Protein AF-A0A941GLK4-F1 (afdb_monomer)

Foldseek 3Di:
DDKWKKKAWQDDPPLVPDPPHPAQWDFPVVCVVVDPDPHDGMITGDDAQLVVLVCCLVVDDAFIKMKIEIWDQDPPRDTPFDADALQEWEAESAQLWIAGNVGIDHADPVCSSVVVSVDPQYYSHHMYMYHHD

Organism: Niallia circulans (NCBI:txid1397)

Structure (mmCIF, N/CA/C/O backbone):
data_AF-A0A941GLK4-F1
#
_entry.id   AF-A0A941GLK4-F1
#
loop_
_atom_site.group_PDB
_atom_site.id
_atom_site.type_symbol
_atom_site.label_atom_id
_atom_site.label_alt_id
_atom_site.label_comp_id
_atom_site.label_asym_id
_atom_site.label_entity_id
_atom_site.label_seq_id
_atom_site.pdbx_PDB_ins_code
_atom_site.Cartn_x
_atom_site.Cartn_y
_atom_site.Cartn_z
_atom_site.occupancy
_atom_site.B_iso_or_equiv
_atom_site.auth_seq_id
_atom_site.auth_comp_id
_atom_site.auth_asym_id
_atom_site.auth_atom_i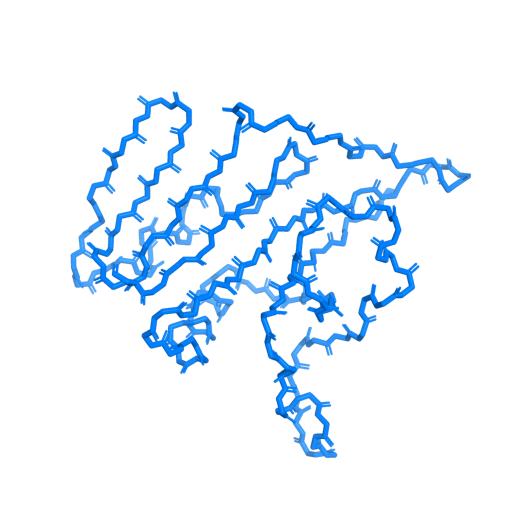d
_atom_site.pdbx_PDB_model_num
ATOM 1 N N . MET A 1 1 ? 16.561 11.447 -11.009 1.00 75.12 1 MET A N 1
ATOM 2 C CA . MET A 1 1 ? 16.081 10.438 -10.058 1.00 75.12 1 MET A CA 1
ATOM 3 C C . MET A 1 1 ? 14.589 10.561 -10.107 1.00 75.12 1 MET A C 1
ATOM 5 O O . MET A 1 1 ? 14.093 11.666 -9.898 1.00 75.12 1 MET A O 1
ATOM 9 N N . THR A 1 2 ? 13.937 9.487 -10.508 1.00 85.81 2 THR A N 1
ATOM 10 C CA . THR A 1 2 ? 12.488 9.438 -10.665 1.00 85.81 2 THR A CA 1
ATOM 11 C C . THR A 1 2 ? 11.975 8.460 -9.624 1.00 85.81 2 THR A C 1
ATOM 13 O O . THR A 1 2 ? 12.588 7.414 -9.415 1.00 85.81 2 THR A O 1
ATOM 16 N N . SER A 1 3 ? 10.917 8.841 -8.921 1.00 91.06 3 SER A N 1
ATOM 17 C CA . SER A 1 3 ? 10.279 7.997 -7.917 1.00 91.06 3 SER A CA 1
ATOM 18 C C . SER A 1 3 ? 8.959 7.513 -8.487 1.00 91.06 3 SER A C 1
ATOM 20 O O . SER A 1 3 ? 8.114 8.328 -8.851 1.00 91.06 3 SER A O 1
ATOM 22 N N . HIS A 1 4 ? 8.805 6.201 -8.540 1.00 93.25 4 HIS A N 1
ATOM 23 C CA . HIS A 1 4 ? 7.613 5.516 -9.005 1.00 93.25 4 HIS A CA 1
ATOM 24 C C . HIS A 1 4 ? 6.919 4.893 -7.801 1.00 93.25 4 HIS A C 1
ATOM 26 O O . HIS A 1 4 ? 7.556 4.238 -6.971 1.00 93.25 4 HIS A O 1
ATOM 32 N N . TYR A 1 5 ? 5.618 5.116 -7.685 1.00 95.00 5 TYR A N 1
ATOM 33 C CA . TYR A 1 5 ? 4.810 4.550 -6.616 1.00 95.00 5 TYR A CA 1
ATOM 34 C C . TYR A 1 5 ? 4.080 3.361 -7.199 1.00 95.00 5 TYR A C 1
ATOM 36 O O . TYR A 1 5 ? 3.242 3.522 -8.079 1.00 95.00 5 TYR A O 1
ATOM 44 N N . PHE A 1 6 ? 4.399 2.168 -6.720 1.00 95.94 6 PHE A N 1
ATOM 45 C CA . PHE A 1 6 ? 3.751 0.962 -7.193 1.00 95.94 6 PHE A CA 1
ATOM 46 C C . PHE A 1 6 ? 2.828 0.385 -6.138 1.00 95.94 6 PHE A C 1
ATOM 48 O O . PHE A 1 6 ? 3.101 0.462 -4.936 1.00 95.94 6 PHE A O 1
ATOM 55 N N . ILE A 1 7 ? 1.766 -0.248 -6.620 1.00 96.81 7 ILE A N 1
ATOM 56 C CA . ILE A 1 7 ? 0.940 -1.160 -5.850 1.00 96.81 7 ILE A CA 1
ATOM 57 C C . ILE A 1 7 ? 0.899 -2.528 -6.510 1.00 96.81 7 ILE A C 1
ATOM 59 O O . ILE A 1 7 ? 0.991 -2.644 -7.733 1.00 96.81 7 ILE A O 1
ATOM 63 N N . ALA A 1 8 ? 0.698 -3.556 -5.697 1.00 97.00 8 ALA A N 1
ATOM 64 C CA . ALA A 1 8 ? 0.414 -4.893 -6.176 1.00 97.00 8 ALA A CA 1
ATOM 65 C C . ALA A 1 8 ? -0.822 -5.471 -5.480 1.00 97.00 8 ALA A C 1
ATOM 67 O O . ALA A 1 8 ? -1.022 -5.302 -4.276 1.00 97.00 8 ALA A O 1
ATOM 68 N N . THR A 1 9 ? -1.685 -6.124 -6.255 1.00 95.25 9 THR A N 1
ATOM 69 C CA . THR A 1 9 ? -3.019 -6.572 -5.821 1.00 95.25 9 THR A CA 1
ATOM 70 C C . THR A 1 9 ? -3.246 -8.056 -6.124 1.00 95.25 9 THR A C 1
ATOM 72 O O . THR A 1 9 ? -2.636 -8.618 -7.036 1.00 95.25 9 THR A O 1
ATOM 75 N N . MET A 1 10 ? -4.138 -8.705 -5.364 1.00 91.94 10 MET A N 1
ATOM 76 C CA . MET A 1 10 ? -4.508 -10.120 -5.559 1.00 91.94 10 MET A CA 1
ATOM 77 C C . MET A 1 10 ? -5.341 -10.380 -6.819 1.00 91.94 10 MET A C 1
ATOM 79 O O . MET A 1 10 ? -5.301 -11.475 -7.380 1.00 91.94 10 MET A O 1
ATOM 83 N N . ARG A 1 11 ? -6.128 -9.390 -7.243 1.00 90.62 11 ARG A N 1
ATOM 84 C CA . ARG A 1 11 ? -7.033 -9.451 -8.394 1.00 90.62 11 ARG A CA 1
ATOM 85 C C . ARG A 1 11 ? -6.844 -8.195 -9.238 1.00 90.62 11 ARG A C 1
ATOM 87 O O . ARG A 1 11 ? -6.559 -7.151 -8.657 1.00 90.62 11 ARG A O 1
ATOM 94 N N . PRO A 1 12 ? -7.029 -8.274 -10.563 1.00 89.94 12 PRO A N 1
ATOM 95 C CA . PRO A 1 12 ? -6.853 -7.109 -11.413 1.00 89.94 12 PRO A CA 1
ATOM 96 C C . PRO A 1 12 ? -7.845 -6.007 -11.027 1.00 89.94 12 PRO A C 1
ATOM 98 O O . PRO A 1 12 ? -8.984 -6.290 -10.639 1.00 89.94 12 PRO A O 1
ATOM 101 N N . ILE A 1 13 ? -7.411 -4.755 -11.153 1.00 87.12 13 ILE A N 1
ATOM 102 C CA . ILE A 1 13 ? -8.275 -3.581 -11.011 1.00 87.12 13 ILE A CA 1
ATOM 103 C C . ILE A 1 13 ? -9.067 -3.456 -12.316 1.00 87.12 13 ILE A C 1
ATOM 105 O O . ILE A 1 13 ? -8.544 -3.012 -13.333 1.00 87.12 13 ILE A O 1
ATOM 109 N N . SER A 1 14 ? -10.313 -3.921 -12.309 1.00 72.81 14 SER A N 1
ATOM 110 C CA . SER A 1 14 ? -11.225 -3.954 -13.464 1.00 72.81 14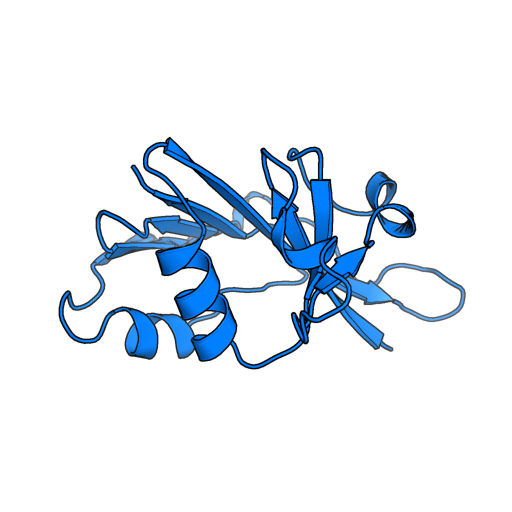 SER A CA 1
ATOM 111 C C . SER A 1 14 ? -11.394 -2.585 -14.128 1.00 72.81 14 SER A C 1
ATOM 113 O O . SER A 1 14 ? -11.377 -2.471 -15.349 1.00 72.81 14 SER A O 1
ATOM 115 N N . GLU A 1 15 ? -11.470 -1.550 -13.302 1.00 66.31 15 GLU A N 1
ATOM 116 C CA . GLU A 1 15 ? -11.652 -0.142 -13.632 1.00 66.31 15 GLU A CA 1
ATOM 117 C C . GLU A 1 15 ? -10.512 0.423 -14.497 1.00 66.31 15 GLU A C 1
ATOM 119 O O . GLU A 1 15 ? -10.729 1.368 -15.247 1.00 66.31 15 GLU A O 1
ATOM 124 N N . PHE A 1 16 ? -9.317 -0.183 -14.446 1.00 59.59 16 PHE A N 1
ATOM 125 C CA . PHE A 1 16 ? -8.173 0.165 -15.299 1.00 59.59 16 PHE A CA 1
ATOM 126 C C . PHE A 1 16 ? -8.379 -0.230 -16.774 1.00 59.59 16 PHE A C 1
ATOM 128 O O . PHE A 1 16 ? -7.687 0.272 -17.656 1.00 59.59 16 PHE A O 1
ATOM 135 N N . HIS A 1 17 ? -9.315 -1.136 -17.063 1.00 57.28 17 HIS A N 1
ATOM 136 C CA . HIS A 1 17 ? -9.558 -1.651 -18.413 1.00 57.28 17 HIS A CA 1
ATOM 137 C C . HIS A 1 17 ? -10.741 -0.979 -19.128 1.00 57.28 17 HIS A C 1
ATOM 139 O O . HIS A 1 17 ? -11.058 -1.357 -20.256 1.00 57.28 17 HIS A O 1
ATOM 145 N N . GLU A 1 18 ? -11.393 0.000 -18.498 1.00 59.91 18 GLU A N 1
ATOM 146 C CA . GLU A 1 18 ? -12.531 0.718 -19.075 1.00 59.91 18 GLU A CA 1
ATOM 147 C C . GLU A 1 18 ? -12.061 1.997 -19.790 1.00 59.91 18 GLU A C 1
ATOM 149 O O . GLU A 1 18 ? -11.393 2.840 -19.196 1.00 59.91 18 GLU A O 1
ATOM 154 N N . GLU A 1 19 ? -12.425 2.156 -21.071 1.00 52.84 19 GLU A N 1
ATOM 155 C CA . GLU A 1 19 ? -11.975 3.260 -21.949 1.00 52.84 19 GLU A CA 1
ATOM 156 C C . GLU A 1 19 ? -12.328 4.671 -21.433 1.00 52.84 19 GLU A C 1
ATOM 158 O O . GLU A 1 19 ? -11.731 5.653 -21.873 1.00 52.84 19 GLU A O 1
ATOM 163 N N . GLU A 1 20 ? -13.276 4.788 -20.498 1.00 57.78 20 GLU A N 1
ATOM 164 C CA . GLU A 1 20 ? -13.748 6.064 -19.942 1.00 57.78 20 GLU A CA 1
ATOM 165 C C . GLU A 1 20 ? -13.125 6.417 -18.579 1.00 57.78 20 GLU A C 1
ATOM 167 O O . GLU A 1 20 ? -13.442 7.465 -18.008 1.00 57.78 20 GLU A O 1
ATOM 172 N N . ASN A 1 21 ? -12.246 5.571 -18.030 1.00 55.06 21 ASN A N 1
ATOM 173 C CA . ASN A 1 21 ? -11.777 5.739 -16.662 1.00 55.06 21 ASN A CA 1
ATOM 174 C C . ASN A 1 21 ? -10.472 6.545 -16.578 1.00 55.06 21 ASN A C 1
ATOM 176 O O . ASN A 1 21 ? -9.407 6.095 -16.990 1.00 55.06 21 ASN A O 1
ATOM 180 N N . ASN A 1 22 ? -10.541 7.726 -15.958 1.00 57.72 22 ASN A N 1
ATOM 181 C CA . ASN A 1 22 ? -9.381 8.567 -15.621 1.00 57.72 22 ASN A CA 1
ATOM 182 C C . ASN A 1 22 ? -8.618 8.044 -14.386 1.00 57.72 22 ASN A C 1
ATOM 184 O O . ASN A 1 22 ? -8.091 8.833 -13.597 1.00 57.72 22 ASN A O 1
ATOM 188 N N . ALA A 1 23 ? -8.611 6.733 -14.153 1.00 61.69 23 ALA A N 1
ATOM 189 C CA . ALA A 1 23 ? -7.943 6.167 -12.994 1.00 61.69 23 ALA A CA 1
ATOM 190 C C . ALA A 1 23 ? -6.423 6.416 -13.119 1.00 61.69 23 ALA A C 1
ATOM 192 O O . ALA A 1 23 ? -5.854 6.153 -14.179 1.00 61.69 23 ALA A O 1
ATOM 193 N N . PRO A 1 24 ? -5.733 6.910 -12.073 1.00 71.62 24 PRO A N 1
ATOM 194 C CA . PRO A 1 24 ? -4.322 7.308 -12.139 1.00 71.62 24 PRO A CA 1
ATOM 195 C C . PRO A 1 24 ? -3.360 6.108 -12.125 1.00 71.62 24 PRO A C 1
ATOM 197 O O . PRO A 1 24 ? -2.207 6.239 -11.711 1.00 71.62 24 PRO A O 1
ATOM 200 N N . PHE A 1 25 ? -3.845 4.933 -12.526 1.00 81.94 25 PHE A N 1
ATOM 201 C CA . PHE A 1 25 ? -3.074 3.704 -12.576 1.00 81.94 25 PHE A CA 1
ATOM 202 C C . PHE A 1 25 ? -2.546 3.500 -13.988 1.00 81.94 25 PHE A C 1
ATOM 204 O O . PHE A 1 25 ? -3.269 3.712 -14.957 1.00 81.94 25 PHE A O 1
ATOM 211 N N . ILE A 1 26 ? -1.305 3.046 -14.106 1.00 87.25 26 ILE A N 1
ATOM 212 C CA . ILE A 1 26 ? -0.734 2.509 -15.344 1.00 87.25 26 ILE A CA 1
ATOM 213 C C . ILE A 1 26 ? -0.134 1.135 -15.050 1.00 87.25 26 ILE A C 1
ATOM 215 O O . ILE A 1 26 ? 0.200 0.820 -13.908 1.00 87.25 26 ILE A O 1
ATOM 219 N N . SER A 1 27 ? -0.028 0.277 -16.065 1.00 89.00 27 SER A N 1
ATOM 220 C CA . SER A 1 27 ? 0.527 -1.066 -15.866 1.00 89.00 27 SER A CA 1
ATOM 221 C C . SER A 1 27 ? 1.979 -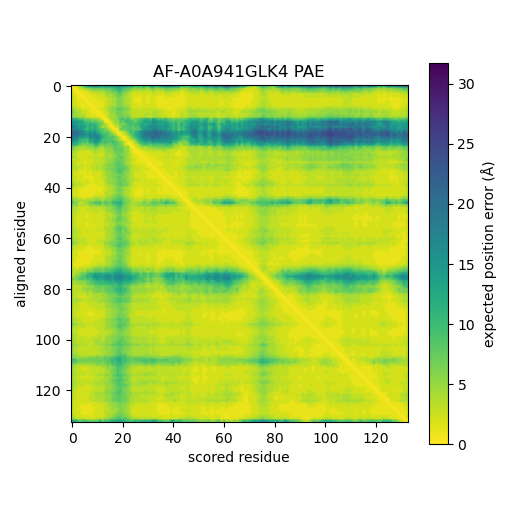0.984 -15.389 1.00 89.00 27 SER A C 1
ATOM 223 O O . SER A 1 27 ? 2.807 -0.344 -16.033 1.00 89.00 27 SER A O 1
ATOM 225 N N . GLY A 1 28 ? 2.285 -1.663 -14.282 1.00 90.81 28 GLY A N 1
ATOM 226 C CA . GLY A 1 28 ? 3.628 -1.753 -13.708 1.00 90.81 28 GLY A CA 1
ATOM 227 C C . GLY A 1 28 ? 4.334 -3.079 -13.997 1.00 90.81 28 GLY A C 1
ATOM 228 O O . GLY A 1 28 ? 5.388 -3.340 -13.426 1.00 90.81 28 GLY A O 1
ATOM 229 N N . GLU A 1 29 ? 3.784 -3.931 -14.871 1.00 88.88 29 GLU A N 1
ATOM 230 C CA . GLU A 1 29 ? 4.309 -5.287 -15.114 1.00 88.88 29 GLU A CA 1
ATOM 231 C C . GLU A 1 29 ? 5.767 -5.292 -15.600 1.00 88.88 29 GLU A C 1
ATOM 233 O O . GLU A 1 29 ? 6.503 -6.232 -15.313 1.00 88.88 29 GLU A O 1
ATOM 238 N N . ALA A 1 30 ? 6.215 -4.227 -16.273 1.00 89.69 30 ALA A N 1
ATOM 239 C CA . ALA A 1 30 ? 7.606 -4.082 -16.703 1.00 89.69 30 ALA A CA 1
ATOM 240 C C . ALA A 1 30 ? 8.611 -4.018 -15.532 1.00 89.69 30 ALA A C 1
ATOM 242 O O . ALA A 1 30 ? 9.767 -4.374 -15.721 1.00 89.69 30 ALA A O 1
ATOM 243 N N . TYR A 1 31 ? 8.171 -3.609 -14.337 1.00 90.38 31 TYR A N 1
ATOM 244 C CA . TYR A 1 31 ? 9.007 -3.466 -13.137 1.00 90.38 31 TYR A CA 1
ATOM 245 C C . TYR A 1 31 ? 8.914 -4.669 -12.189 1.00 90.38 31 TYR A C 1
ATOM 247 O O . TYR A 1 31 ? 9.565 -4.699 -11.147 1.00 90.38 31 TYR A O 1
ATOM 255 N N . LYS A 1 32 ? 8.098 -5.674 -12.515 1.00 90.81 32 LYS A N 1
ATOM 256 C CA . LYS A 1 32 ? 7.725 -6.759 -11.598 1.00 90.81 32 LYS A CA 1
ATOM 257 C C . LYS A 1 32 ? 8.907 -7.539 -11.025 1.00 90.81 32 LYS A C 1
ATOM 259 O O . LYS A 1 32 ? 8.854 -7.932 -9.867 1.00 90.81 32 LYS A O 1
ATOM 264 N N . GLU A 1 33 ? 9.958 -7.753 -11.813 1.00 90.38 33 GLU A N 1
ATOM 265 C CA . GLU A 1 33 ? 11.160 -8.479 -11.372 1.00 90.38 33 GLU A CA 1
ATOM 266 C C . GLU A 1 33 ? 12.029 -7.671 -10.396 1.00 90.38 33 GLU A C 1
ATOM 268 O O . GLU A 1 33 ? 12.826 -8.243 -9.655 1.00 90.38 33 GLU A O 1
ATOM 273 N N . GLU A 1 34 ? 11.867 -6.349 -10.375 1.00 90.44 34 GLU A N 1
ATOM 274 C CA . GLU A 1 34 ? 12.642 -5.430 -9.537 1.00 90.44 34 GLU A CA 1
ATOM 275 C C . GLU A 1 34 ? 11.909 -5.048 -8.247 1.00 90.44 34 GLU A C 1
ATOM 277 O O . GLU A 1 34 ? 12.506 -4.516 -7.308 1.00 90.44 34 GLU A O 1
ATOM 282 N N . LEU A 1 35 ? 10.603 -5.306 -8.192 1.00 94.50 35 LEU A N 1
ATOM 283 C CA . LEU A 1 35 ? 9.748 -4.915 -7.085 1.00 94.50 35 LEU A CA 1
ATOM 284 C C . LEU A 1 35 ? 9.663 -6.035 -6.037 1.00 94.50 35 LEU A C 1
ATOM 286 O O . LEU A 1 35 ? 9.456 -7.197 -6.382 1.00 94.50 35 LEU A O 1
ATOM 290 N N . PRO A 1 36 ? 9.740 -5.710 -4.735 1.00 95.75 36 PRO A N 1
ATOM 291 C CA . PRO A 1 36 ? 9.687 -6.691 -3.648 1.00 95.75 36 PRO A CA 1
ATOM 292 C C . PRO A 1 36 ? 8.258 -7.173 -3.332 1.00 95.75 36 PRO A C 1
ATOM 294 O O . PRO A 1 36 ? 7.945 -7.470 -2.179 1.00 95.75 36 PRO A O 1
ATOM 297 N N . PHE A 1 37 ? 7.374 -7.209 -4.329 1.00 97.00 37 PHE A N 1
ATOM 298 C CA . PHE A 1 37 ? 5.981 -7.604 -4.155 1.00 97.00 37 PHE A CA 1
ATOM 299 C C . PHE A 1 37 ? 5.796 -9.115 -4.197 1.00 97.00 37 PHE A C 1
ATOM 301 O O . PHE A 1 37 ? 6.514 -9.845 -4.877 1.00 97.00 37 PHE A O 1
ATOM 308 N N . THR A 1 38 ? 4.779 -9.578 -3.481 1.00 95.50 38 THR A N 1
ATOM 309 C CA . THR A 1 38 ? 4.307 -10.963 -3.505 1.00 95.50 38 THR A CA 1
ATOM 310 C C . THR A 1 38 ? 2.998 -11.110 -4.280 1.00 95.50 38 THR A C 1
ATOM 312 O O . THR A 1 38 ? 2.648 -12.217 -4.695 1.00 95.50 38 THR A O 1
ATOM 315 N N . MET A 1 39 ? 2.290 -10.001 -4.514 1.00 96.12 39 MET A N 1
ATOM 316 C CA . MET A 1 39 ? 1.016 -9.974 -5.228 1.00 96.12 39 MET A CA 1
ATOM 317 C C . MET A 1 39 ? 1.201 -9.958 -6.760 1.00 96.12 39 MET A C 1
ATOM 319 O O . MET A 1 39 ? 2.144 -9.351 -7.270 1.00 96.12 39 MET A O 1
ATOM 323 N N . PRO A 1 40 ? 0.305 -10.610 -7.527 1.00 93.62 40 PRO A N 1
ATOM 324 C CA . PRO A 1 40 ? 0.540 -10.876 -8.946 1.00 93.62 40 PRO A CA 1
ATOM 325 C C . PRO A 1 40 ? 0.266 -9.713 -9.907 1.00 93.62 40 PRO A C 1
ATOM 327 O O . PRO A 1 40 ? 0.855 -9.735 -10.986 1.00 93.62 40 PRO A O 1
ATOM 330 N N . TYR A 1 41 ? -0.612 -8.758 -9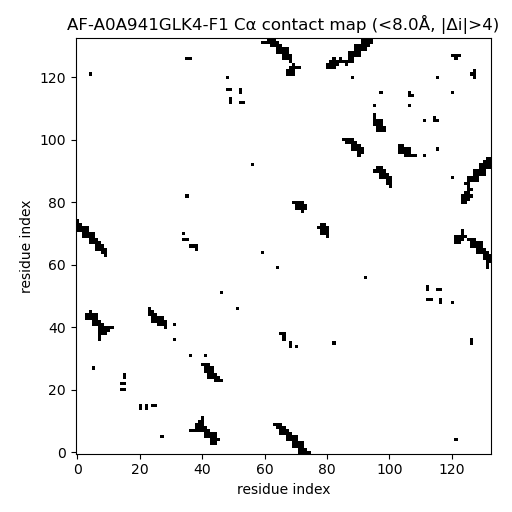.585 1.00 94.19 41 TYR A N 1
ATOM 331 C CA . TYR A 1 41 ? -0.997 -7.678 -10.509 1.00 94.19 41 TYR A CA 1
ATOM 332 C C . TYR A 1 41 ? -0.391 -6.351 -10.069 1.00 94.19 41 TYR A C 1
ATOM 334 O O . TYR A 1 41 ? -0.782 -5.841 -9.016 1.00 94.19 41 TYR A O 1
ATOM 342 N N . VAL A 1 42 ? 0.533 -5.805 -10.864 1.00 95.69 42 VAL A N 1
ATOM 343 C CA . VAL A 1 42 ? 1.329 -4.621 -10.508 1.00 95.69 42 VAL A CA 1
ATOM 344 C C . VAL A 1 42 ? 0.889 -3.390 -11.301 1.00 95.69 42 VAL A C 1
ATOM 346 O O . VAL A 1 42 ? 0.769 -3.423 -12.528 1.00 95.69 42 VAL A O 1
ATOM 349 N N . TYR A 1 43 ? 0.718 -2.274 -10.596 1.00 94.56 43 TYR A N 1
ATOM 350 C CA . TYR A 1 43 ? 0.320 -0.988 -11.163 1.00 94.56 43 TYR A CA 1
ATOM 351 C C . TYR A 1 43 ? 1.190 0.129 -10.600 1.00 94.56 43 TYR A C 1
ATOM 353 O O . TYR A 1 43 ? 1.452 0.159 -9.399 1.00 94.56 43 TYR A O 1
ATOM 361 N N . GLU A 1 44 ? 1.617 1.059 -11.445 1.00 93.31 44 GLU A N 1
ATOM 362 C CA . GLU A 1 44 ? 2.111 2.353 -10.980 1.00 93.31 44 GLU A CA 1
ATOM 363 C C . GLU A 1 44 ? 0.908 3.258 -10.715 1.00 93.31 44 GLU A C 1
ATOM 365 O O . GLU A 1 44 ? -0.052 3.263 -11.484 1.00 93.31 44 GLU A O 1
ATOM 370 N N . VA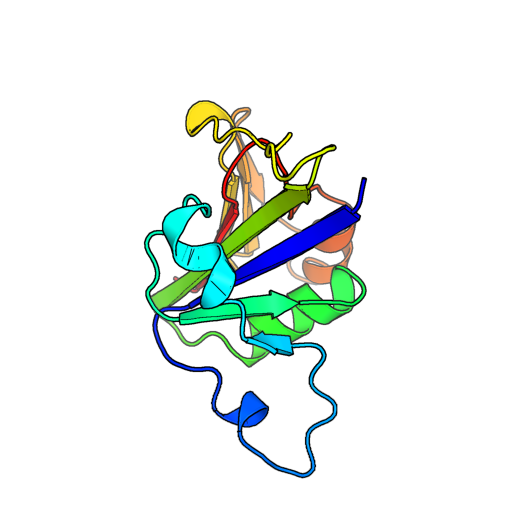L A 1 45 ? 0.946 3.991 -9.611 1.00 90.81 45 VAL A N 1
ATOM 371 C CA . VAL A 1 45 ? -0.126 4.852 -9.119 1.00 90.81 45 VAL A CA 1
ATOM 372 C C . VAL A 1 45 ? 0.411 6.262 -8.919 1.00 90.81 45 VAL A C 1
ATOM 374 O O . VAL A 1 45 ? 1.414 6.465 -8.241 1.00 90.81 45 VAL A O 1
ATOM 377 N N . GLY A 1 46 ? -0.275 7.248 -9.488 1.00 83.94 46 GLY A N 1
ATOM 378 C CA . GLY A 1 46 ? -0.082 8.660 -9.157 1.00 83.94 46 GLY A CA 1
ATOM 379 C C . GLY A 1 46 ? -1.160 9.192 -8.207 1.00 83.94 46 GLY A C 1
ATOM 380 O O . GLY A 1 46 ? -2.187 8.549 -7.999 1.00 83.94 46 GLY A O 1
ATOM 381 N N . GLY A 1 47 ? -0.947 10.400 -7.682 1.00 81.00 47 GLY A N 1
ATOM 382 C CA . GLY A 1 47 ? -1.946 11.139 -6.898 1.00 81.00 47 GLY A CA 1
ATOM 383 C C . GLY A 1 47 ? -1.561 11.355 -5.436 1.00 81.00 47 GLY A C 1
ATOM 384 O O . GLY A 1 47 ? -0.480 10.966 -4.994 1.00 81.00 47 GLY A O 1
ATOM 385 N N . ASP A 1 48 ? -2.454 12.014 -4.699 1.00 87.62 48 ASP A N 1
ATOM 386 C CA . ASP A 1 48 ? -2.251 12.318 -3.282 1.00 87.62 48 ASP A CA 1
ATOM 387 C C . ASP A 1 48 ? -2.591 11.110 -2.392 1.00 87.62 48 ASP A C 1
ATOM 389 O O . ASP A 1 48 ? -3.542 10.367 -2.649 1.00 87.62 48 ASP A O 1
ATOM 393 N N . ASP A 1 49 ? -1.879 10.962 -1.267 1.00 92.19 49 ASP A N 1
ATOM 394 C CA . ASP A 1 49 ? -2.081 9.862 -0.308 1.00 92.19 49 ASP A CA 1
ATOM 395 C C . ASP A 1 49 ? -3.551 9.709 0.121 1.00 92.19 49 ASP A C 1
ATOM 397 O O . ASP A 1 49 ? -4.043 8.598 0.299 1.00 92.19 49 ASP A O 1
ATOM 401 N N . ILE A 1 50 ? -4.281 10.819 0.280 1.00 93.75 50 ILE A N 1
ATOM 402 C CA . ILE A 1 50 ? -5.689 10.798 0.700 1.00 93.75 50 ILE A CA 1
ATOM 403 C C . ILE A 1 50 ? -6.623 10.210 -0.368 1.00 93.75 50 ILE A C 1
ATOM 405 O O . ILE A 1 50 ? -7.589 9.518 -0.029 1.00 93.75 50 ILE A O 1
ATOM 409 N N . GLU A 1 51 ? -6.336 10.463 -1.644 1.00 91.25 51 GLU A N 1
ATOM 410 C CA . GLU A 1 51 ? -7.090 9.923 -2.775 1.00 91.25 51 GLU A CA 1
ATOM 411 C C . GLU A 1 51 ? -6.816 8.426 -2.898 1.00 91.25 51 GLU A C 1
ATOM 413 O O . GLU A 1 51 ? -7.753 7.632 -2.976 1.00 91.25 51 GLU A O 1
ATOM 418 N N . PHE A 1 52 ? -5.547 8.028 -2.775 1.00 92.31 52 PHE A N 1
ATOM 419 C CA . PHE A 1 52 ? -5.141 6.627 -2.773 1.00 92.31 52 PHE A CA 1
ATOM 420 C C . PHE A 1 52 ? -5.761 5.832 -1.613 1.00 92.31 52 PHE A C 1
ATOM 422 O O . PHE A 1 52 ? -6.327 4.760 -1.821 1.00 92.31 52 PHE A O 1
ATOM 429 N N . ILE A 1 53 ? -5.731 6.370 -0.390 1.00 95.06 53 ILE A N 1
ATOM 430 C CA . ILE A 1 53 ? -6.372 5.739 0.775 1.00 95.06 53 ILE A CA 1
ATOM 431 C C . ILE A 1 53 ? -7.881 5.586 0.551 1.00 95.06 53 ILE A C 1
ATOM 433 O O . ILE A 1 53 ? -8.467 4.577 0.947 1.00 95.06 53 ILE A O 1
ATOM 437 N N . SER A 1 54 ? -8.522 6.587 -0.058 1.00 93.44 54 SER A N 1
ATOM 438 C CA . SER 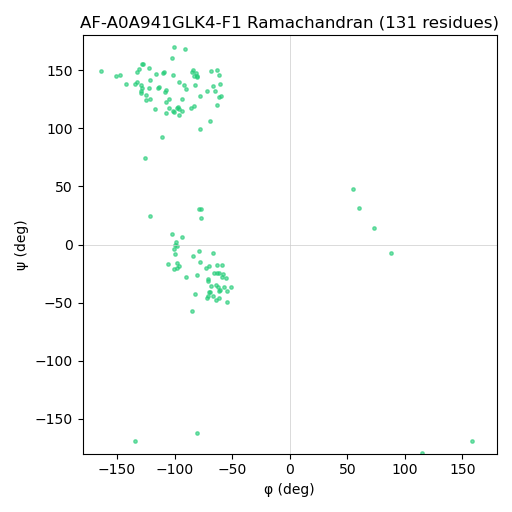A 1 54 ? -9.954 6.533 -0.360 1.00 93.44 54 SER A CA 1
ATOM 439 C C . SER A 1 54 ? -10.260 5.457 -1.396 1.00 93.44 54 SER A C 1
ATOM 441 O O . SER A 1 54 ? -11.149 4.647 -1.154 1.00 93.44 54 SER A O 1
ATOM 443 N N . PHE A 1 55 ? -9.459 5.377 -2.461 1.00 92.06 55 PHE A N 1
ATOM 444 C CA . PHE A 1 55 ? -9.532 4.301 -3.442 1.00 92.06 55 PHE A CA 1
ATOM 445 C C . PHE A 1 55 ? -9.410 2.923 -2.784 1.00 92.06 55 PHE A C 1
ATOM 447 O O . PHE A 1 55 ? -10.253 2.067 -3.029 1.00 92.06 55 PHE A O 1
ATOM 454 N N . LEU A 1 56 ? -8.416 2.698 -1.916 1.00 93.88 56 LEU A N 1
ATOM 455 C CA . LEU A 1 56 ? -8.245 1.400 -1.254 1.00 93.88 56 LEU A CA 1
ATOM 456 C C . LEU A 1 56 ? -9.448 1.024 -0.381 1.00 93.88 56 LEU A C 1
ATOM 458 O O . LEU A 1 56 ? -9.851 -0.138 -0.353 1.00 93.88 56 LEU A O 1
ATOM 462 N N . ASP A 1 57 ? -10.027 1.991 0.335 1.00 93.56 57 ASP A N 1
ATOM 463 C CA . ASP A 1 57 ? -11.202 1.755 1.179 1.00 93.56 57 ASP A CA 1
ATOM 464 C C . ASP A 1 57 ? -12.414 1.292 0.358 1.00 93.56 57 ASP A C 1
ATOM 466 O O . ASP A 1 57 ? -13.146 0.412 0.816 1.00 93.56 57 ASP A O 1
ATOM 470 N N . ASP A 1 58 ? -12.581 1.828 -0.851 1.00 91.75 58 ASP A N 1
ATOM 471 C CA . ASP A 1 58 ? -13.683 1.495 -1.755 1.00 91.75 58 ASP A CA 1
ATOM 472 C C . ASP A 1 58 ? -13.406 0.205 -2.551 1.00 91.75 58 ASP A C 1
ATOM 474 O O . ASP A 1 58 ? -14.278 -0.658 -2.665 1.00 91.75 58 ASP A O 1
ATOM 478 N N . PHE A 1 59 ? -12.179 0.039 -3.052 1.00 91.31 59 PHE A N 1
ATOM 479 C CA . PHE A 1 59 ? -11.755 -1.088 -3.883 1.00 91.31 59 PHE A CA 1
ATOM 480 C C . PHE A 1 59 ? -11.635 -2.396 -3.098 1.00 91.31 59 PHE A C 1
ATOM 482 O O . PHE A 1 59 ? -12.083 -3.443 -3.575 1.00 91.31 59 PHE A O 1
ATOM 489 N N . MET A 1 60 ? -11.005 -2.370 -1.917 1.00 94.31 60 MET A N 1
ATOM 490 C CA . MET A 1 60 ? -10.684 -3.589 -1.174 1.00 94.31 60 MET A CA 1
ATOM 491 C C . MET A 1 60 ? -11.947 -4.225 -0.586 1.00 94.31 60 MET A C 1
ATOM 493 O O . MET A 1 60 ? -12.746 -3.576 0.097 1.00 94.31 60 MET A O 1
ATOM 497 N N . GLN A 1 61 ? -12.099 -5.529 -0.784 1.00 94.75 61 GLN A N 1
ATOM 498 C CA . GLN A 1 61 ? -13.113 -6.360 -0.143 1.00 94.75 61 GLN A CA 1
ATOM 499 C C . GLN A 1 61 ? -12.581 -6.963 1.162 1.00 94.75 61 GLN A C 1
ATOM 501 O O . GLN A 1 61 ? -11.392 -6.888 1.465 1.00 94.75 61 GLN A O 1
ATOM 506 N N . LEU A 1 62 ? -13.469 -7.542 1.975 1.00 95.69 62 LEU A N 1
ATOM 507 C CA . LEU A 1 62 ? -13.046 -8.245 3.187 1.00 95.69 62 LEU A CA 1
ATOM 508 C C . LEU A 1 62 ? -12.109 -9.407 2.827 1.00 95.69 62 LEU A C 1
ATOM 510 O O . LEU A 1 62 ? -12.459 -10.254 2.010 1.00 95.69 62 LEU A O 1
ATOM 514 N N . GLY A 1 63 ? -10.941 -9.445 3.465 1.00 94.44 63 GLY A N 1
ATOM 515 C CA . GLY A 1 63 ? -9.867 -10.398 3.189 1.00 94.44 63 GLY A CA 1
ATOM 516 C C . GLY A 1 63 ? -8.877 -9.961 2.104 1.00 94.44 63 GLY A C 1
ATOM 517 O O . GLY A 1 63 ? -7.859 -10.633 1.947 1.00 94.44 63 GLY A O 1
ATOM 518 N N . ASP A 1 64 ?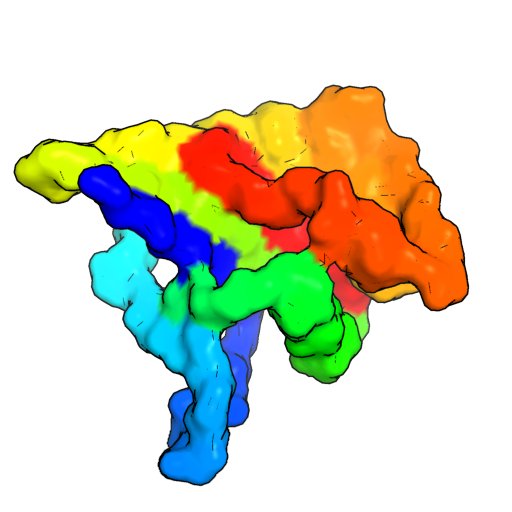 -9.121 -8.852 1.393 1.00 95.88 64 ASP A N 1
ATOM 519 C CA . ASP A 1 64 ? -8.185 -8.355 0.378 1.00 95.88 64 ASP A CA 1
ATOM 520 C C . ASP A 1 64 ? -6.882 -7.845 1.016 1.00 95.88 64 ASP A C 1
ATOM 522 O O . ASP A 1 64 ? -6.858 -7.304 2.132 1.00 95.88 64 ASP A O 1
ATOM 526 N N . VAL A 1 65 ? -5.802 -7.984 0.243 1.00 97.38 65 VAL A N 1
ATOM 527 C CA . VAL A 1 65 ? -4.462 -7.479 0.544 1.00 97.38 65 VAL A CA 1
ATOM 528 C C . VAL A 1 65 ? -3.960 -6.670 -0.648 1.00 97.38 65 VAL A C 1
ATOM 530 O O . VAL A 1 65 ? -4.092 -7.099 -1.797 1.00 97.38 65 VAL A O 1
ATOM 533 N N . VAL A 1 66 ? -3.382 -5.504 -0.366 1.00 97.75 66 VAL A N 1
ATOM 534 C CA . VAL A 1 66 ? -2.688 -4.664 -1.347 1.00 97.75 66 VAL A CA 1
ATOM 535 C C . VAL A 1 66 ? -1.315 -4.311 -0.794 1.00 97.75 66 VAL A C 1
ATOM 537 O O . VAL A 1 66 ? -1.187 -3.903 0.357 1.00 97.75 66 VAL A O 1
ATOM 540 N N . GLU A 1 67 ? -0.280 -4.465 -1.603 1.00 98.25 67 GLU A N 1
ATOM 541 C CA . GLU A 1 67 ? 1.082 -4.059 -1.265 1.00 98.25 67 GLU A CA 1
ATOM 542 C C . GLU A 1 67 ? 1.407 -2.731 -1.945 1.00 98.25 67 GLU A C 1
ATOM 544 O O . GLU A 1 67 ? 0.937 -2.485 -3.050 1.00 98.25 67 GLU A O 1
ATOM 549 N N . GLN A 1 68 ? 2.208 -1.884 -1.301 1.00 97.44 68 GLN A N 1
ATOM 550 C CA . GLN A 1 68 ? 2.692 -0.618 -1.851 1.00 97.44 68 GLN A CA 1
ATOM 551 C C . GLN A 1 68 ? 4.198 -0.470 -1.620 1.00 97.44 68 GLN A C 1
ATOM 553 O O . GLN A 1 68 ? 4.706 -0.805 -0.545 1.00 97.44 68 GLN A O 1
ATOM 558 N N . TYR A 1 69 ? 4.913 0.058 -2.613 1.00 96.88 69 TYR A N 1
ATOM 559 C CA . TYR A 1 69 ? 6.356 0.293 -2.555 1.00 96.88 69 TYR A CA 1
ATOM 560 C C . TYR A 1 69 ? 6.763 1.477 -3.436 1.00 96.88 69 TYR A C 1
ATOM 562 O O . TYR A 1 69 ? 6.185 1.685 -4.502 1.00 96.88 69 TYR A O 1
ATOM 570 N N . ILE A 1 70 ? 7.768 2.244 -3.003 1.00 95.31 70 ILE A N 1
ATOM 571 C CA . ILE A 1 70 ? 8.375 3.297 -3.826 1.00 95.31 70 ILE A CA 1
ATOM 572 C C . ILE A 1 70 ? 9.636 2.741 -4.484 1.00 95.31 70 ILE A C 1
ATOM 574 O O . ILE A 1 70 ? 10.619 2.411 -3.817 1.00 95.31 70 ILE A O 1
ATOM 578 N N . TYR A 1 71 ? 9.641 2.703 -5.807 1.00 94.69 71 TYR A N 1
ATOM 579 C CA . TYR A 1 71 ? 10.820 2.376 -6.592 1.00 94.69 71 TYR A CA 1
ATOM 580 C C . TYR A 1 71 ? 11.494 3.670 -7.072 1.00 94.69 71 TYR A C 1
ATOM 582 O O . TYR A 1 71 ? 10.897 4.469 -7.790 1.00 94.69 71 TYR A O 1
ATOM 590 N N . GLU A 1 72 ? 12.731 3.914 -6.646 1.00 93.00 72 GLU A N 1
ATOM 591 C CA . GLU A 1 72 ? 13.538 5.051 -7.078 1.00 93.00 72 GLU A CA 1
ATOM 592 C C . GLU A 1 72 ? 14.553 4.613 -8.128 1.00 93.00 72 GLU A C 1
ATOM 594 O O . GLU A 1 72 ? 15.503 3.882 -7.832 1.00 93.00 72 GLU A O 1
ATOM 599 N N . GLU A 1 73 ? 14.399 5.135 -9.343 1.00 88.75 73 GLU A N 1
ATOM 600 C CA . GLU A 1 73 ? 15.343 4.890 -10.424 1.00 88.75 73 GLU A CA 1
ATOM 601 C C . GLU A 1 73 ? 16.540 5.851 -10.315 1.00 88.75 73 GLU A C 1
ATOM 603 O O . GLU A 1 73 ? 16.418 7.091 -10.351 1.00 88.75 73 GLU A O 1
ATOM 608 N N . GLY A 1 74 ? 17.725 5.264 -10.147 1.00 84.69 74 GLY A N 1
ATOM 609 C CA . GLY A 1 74 ? 19.002 5.963 -10.158 1.00 84.69 74 GLY A CA 1
ATOM 610 C C . GLY A 1 74 ? 19.506 6.253 -11.571 1.00 84.69 74 GLY A C 1
ATOM 611 O O . GLY A 1 74 ? 18.773 6.258 -12.555 1.00 84.69 74 GLY A O 1
ATOM 612 N N . ARG A 1 75 ? 20.801 6.556 -11.695 1.00 82.44 75 ARG A N 1
ATOM 613 C CA . ARG A 1 75 ? 21.429 6.725 -13.016 1.00 82.44 75 ARG A CA 1
ATOM 614 C C . ARG A 1 75 ? 21.754 5.355 -13.607 1.00 82.44 75 ARG A C 1
ATOM 616 O O . ARG A 1 75 ? 22.192 4.471 -12.879 1.00 82.44 75 ARG A O 1
ATOM 623 N N . ASN A 1 76 ? 21.631 5.229 -14.929 1.00 78.12 76 ASN A N 1
ATOM 624 C CA . ASN A 1 76 ? 21.970 4.018 -15.687 1.00 78.12 76 ASN A CA 1
ATOM 625 C C . ASN A 1 76 ? 21.160 2.766 -15.278 1.00 78.12 76 ASN A C 1
ATOM 627 O O . ASN A 1 76 ? 21.702 1.666 -15.338 1.00 78.12 76 ASN A O 1
ATOM 631 N N . GLY A 1 77 ? 19.904 2.929 -14.842 1.00 71.62 77 GLY A N 1
ATOM 632 C CA . GLY A 1 77 ? 19.020 1.810 -14.482 1.00 71.62 77 GLY A CA 1
ATOM 633 C C . GLY A 1 77 ? 19.373 1.105 -13.167 1.00 71.62 77 GLY A C 1
ATOM 634 O O . GLY A 1 77 ? 18.908 0.002 -12.920 1.00 71.62 77 GLY A O 1
ATOM 635 N N . ILE A 1 78 ? 20.224 1.703 -12.325 1.00 80.06 78 ILE A N 1
ATOM 636 C CA . ILE A 1 78 ? 20.518 1.165 -10.991 1.00 80.06 78 ILE A CA 1
ATOM 637 C C . ILE A 1 78 ? 19.459 1.683 -10.017 1.00 80.06 78 ILE A C 1
ATOM 639 O O . ILE A 1 78 ? 19.379 2.894 -9.791 1.00 80.06 78 ILE A O 1
ATOM 643 N N . ALA A 1 79 ? 18.684 0.776 -9.422 1.00 85.00 79 ALA A N 1
ATOM 644 C CA . ALA A 1 79 ? 17.726 1.106 -8.373 1.00 85.00 79 ALA A CA 1
ATOM 645 C C . ALA A 1 79 ? 18.426 1.725 -7.148 1.00 85.00 79 ALA A C 1
ATOM 647 O O . ALA A 1 79 ? 19.485 1.269 -6.713 1.00 85.00 79 ALA A O 1
ATOM 648 N N . LEU A 1 80 ? 17.824 2.772 -6.583 1.00 88.00 80 LEU A N 1
ATOM 649 C CA . LEU A 1 80 ? 18.228 3.374 -5.304 1.00 88.00 80 LEU A CA 1
ATOM 650 C C . LEU A 1 80 ? 17.353 2.900 -4.135 1.00 88.00 80 LEU A C 1
ATOM 652 O O . LEU A 1 80 ? 17.641 3.218 -2.979 1.00 88.00 80 LEU A O 1
ATOM 656 N N . SER A 1 81 ? 16.285 2.166 -4.444 1.00 89.81 81 SER A N 1
ATOM 657 C CA . SER A 1 81 ? 15.426 1.503 -3.471 1.00 89.81 81 SER A CA 1
ATOM 658 C C . SER A 1 81 ? 16.046 0.188 -3.000 1.00 89.81 81 SER A C 1
ATOM 660 O O . SER A 1 81 ? 16.668 -0.536 -3.771 1.00 89.81 81 SER A O 1
ATOM 662 N N . GLU A 1 82 ? 15.843 -0.131 -1.727 1.00 91.25 82 GLU A N 1
ATOM 663 C CA . GLU A 1 82 ? 16.276 -1.385 -1.110 1.00 91.25 82 GLU A CA 1
ATOM 664 C C . GLU A 1 82 ? 15.190 -1.816 -0.124 1.00 91.25 82 GLU A C 1
ATOM 666 O O . GLU A 1 82 ? 14.604 -0.975 0.554 1.00 91.25 82 GLU A O 1
ATOM 671 N N . ASN A 1 83 ? 14.852 -3.102 -0.084 1.00 93.44 83 ASN A N 1
ATOM 672 C CA . ASN A 1 83 ? 13.776 -3.598 0.769 1.00 93.44 83 ASN A CA 1
ATOM 673 C C . ASN A 1 83 ? 14.338 -4.147 2.086 1.00 93.44 83 ASN A C 1
ATOM 675 O O . ASN A 1 83 ? 15.051 -5.146 2.088 1.00 93.44 83 ASN A O 1
ATOM 679 N N . PHE A 1 84 ? 13.951 -3.512 3.186 1.00 95.75 84 PHE A N 1
ATOM 680 C CA . PHE A 1 84 ? 14.248 -3.833 4.577 1.00 95.75 84 PHE A CA 1
ATOM 681 C C . PHE A 1 84 ? 12.950 -4.317 5.247 1.00 95.75 84 PHE A C 1
ATOM 683 O O . PHE A 1 84 ? 12.146 -3.494 5.702 1.00 95.75 84 PHE A O 1
ATOM 690 N N . PRO A 1 85 ? 12.673 -5.637 5.273 1.00 93.44 85 PRO A N 1
ATOM 691 C CA . PRO A 1 85 ? 11.423 -6.183 5.807 1.00 93.44 85 PRO A CA 1
ATOM 692 C C . PRO A 1 85 ? 11.140 -5.808 7.269 1.00 93.44 85 PRO A C 1
ATOM 694 O O . PRO A 1 85 ? 9.985 -5.759 7.682 1.00 93.44 85 PRO A O 1
ATOM 697 N N . GLU A 1 86 ? 12.172 -5.520 8.058 1.00 95.00 86 GLU A N 1
ATOM 698 C CA . GLU A 1 86 ? 12.066 -5.036 9.434 1.00 95.00 86 GLU A CA 1
ATOM 699 C C . GLU A 1 86 ? 11.431 -3.644 9.544 1.00 95.00 86 GLU A C 1
ATOM 701 O O . GLU A 1 86 ? 10.836 -3.335 10.573 1.00 95.00 86 GLU A O 1
ATOM 706 N N . GLU A 1 87 ? 11.504 -2.834 8.482 1.00 95.56 87 GLU A N 1
ATOM 707 C CA . GLU A 1 87 ? 10.870 -1.515 8.396 1.00 95.56 87 GLU A CA 1
ATOM 708 C C . GLU A 1 87 ? 9.477 -1.579 7.743 1.00 95.56 87 GLU A C 1
ATOM 710 O O . GLU A 1 87 ? 8.891 -0.536 7.417 1.00 95.56 87 GLU A O 1
ATOM 715 N N . ALA A 1 88 ? 8.958 -2.781 7.463 1.00 96.75 88 ALA A N 1
ATOM 716 C CA . ALA A 1 88 ? 7.663 -2.966 6.818 1.00 96.75 88 ALA A CA 1
ATOM 717 C C . ALA A 1 88 ? 6.517 -2.428 7.679 1.00 96.75 88 ALA A C 1
ATOM 719 O O . ALA A 1 88 ? 6.561 -2.408 8.913 1.00 96.75 88 ALA A O 1
ATOM 720 N N . ARG A 1 89 ? 5.461 -1.991 6.995 1.00 97.75 89 ARG A N 1
ATOM 721 C CA . ARG A 1 89 ? 4.257 -1.450 7.627 1.00 97.75 89 ARG A CA 1
ATOM 722 C C . ARG A 1 89 ? 3.070 -2.333 7.309 1.00 97.75 89 ARG A C 1
ATOM 724 O O . ARG A 1 89 ? 2.961 -2.865 6.207 1.00 97.75 89 ARG A O 1
ATOM 731 N N . THR A 1 90 ? 2.146 -2.437 8.252 1.00 98.31 90 THR A N 1
ATOM 732 C CA . THR A 1 90 ? 0.845 -3.067 8.021 1.00 98.31 90 THR A CA 1
ATOM 733 C C . THR A 1 90 ? -0.254 -2.094 8.403 1.00 98.31 90 THR A C 1
ATOM 735 O O . THR A 1 90 ? -0.288 -1.594 9.526 1.00 98.31 90 THR A O 1
ATOM 738 N N . ILE A 1 91 ? -1.159 -1.819 7.472 1.00 98.38 91 ILE A N 1
ATOM 739 C CA . ILE A 1 91 ? -2.280 -0.905 7.671 1.00 98.38 91 ILE A CA 1
ATOM 740 C C . ILE A 1 91 ? -3.564 -1.708 7.525 1.00 98.38 91 ILE A C 1
ATOM 742 O O . ILE A 1 91 ? -3.863 -2.233 6.456 1.00 98.38 91 ILE A O 1
ATOM 746 N N . ASN A 1 92 ? -4.341 -1.796 8.599 1.00 97.94 92 ASN A N 1
ATOM 747 C CA . ASN A 1 92 ? -5.625 -2.475 8.576 1.00 97.94 92 ASN A CA 1
ATOM 748 C C . ASN A 1 92 ? -6.750 -1.464 8.348 1.00 97.94 92 ASN A C 1
ATOM 750 O O . ASN A 1 92 ? -7.063 -0.653 9.222 1.00 97.94 92 ASN A O 1
ATOM 754 N N . LEU A 1 93 ? -7.386 -1.539 7.182 1.00 96.62 93 LEU A N 1
ATOM 755 C CA . LEU A 1 93 ? -8.489 -0.667 6.801 1.00 96.62 93 LEU A CA 1
ATOM 756 C C . LEU A 1 93 ? -9.815 -1.066 7.445 1.00 96.62 93 LEU A C 1
ATOM 758 O O . LEU A 1 93 ? -10.724 -0.251 7.452 1.00 96.62 93 LEU A O 1
ATOM 762 N N . LEU A 1 94 ? -9.975 -2.262 8.009 1.00 95.75 94 LEU A N 1
ATOM 763 C CA . LEU A 1 94 ? -11.191 -2.607 8.750 1.00 95.75 94 LEU A CA 1
ATOM 764 C C . LEU A 1 94 ? -11.086 -2.131 10.201 1.00 95.75 94 LEU A C 1
ATOM 766 O O . LEU A 1 94 ? -11.886 -1.312 10.652 1.00 95.75 94 LEU A O 1
ATOM 770 N N . ASN A 1 95 ? -10.043 -2.583 10.897 1.00 96.06 95 ASN A N 1
ATOM 771 C CA . ASN A 1 95 ? -9.804 -2.278 12.310 1.00 96.06 95 ASN A CA 1
ATOM 772 C C . ASN A 1 95 ? -9.202 -0.886 12.534 1.00 96.06 95 ASN A C 1
ATOM 774 O O . ASN A 1 95 ? -9.069 -0.444 13.673 1.00 96.06 95 ASN A O 1
ATOM 778 N N . LYS A 1 96 ? -8.861 -0.176 11.452 1.00 96.88 96 LYS A N 1
ATOM 779 C CA . LYS A 1 96 ? -8.260 1.163 11.463 1.00 96.88 96 LYS A CA 1
ATOM 780 C C . LYS A 1 96 ? -6.982 1.193 12.305 1.00 96.88 96 LYS A C 1
ATOM 782 O O . LYS A 1 96 ? -6.811 2.076 13.143 1.00 96.88 96 LYS A O 1
ATOM 787 N N . THR A 1 97 ? -6.088 0.231 12.092 1.00 97.94 97 THR A N 1
ATOM 788 C CA . THR A 1 97 ? -4.784 0.172 12.768 1.00 97.94 97 THR A CA 1
ATOM 789 C C . THR A 1 97 ? -3.648 0.456 11.796 1.00 97.94 97 THR A C 1
ATOM 791 O O . THR A 1 97 ? -3.726 0.156 10.605 1.00 97.94 97 THR A O 1
ATOM 794 N N . TYR A 1 98 ? -2.590 1.069 12.310 1.00 98.12 98 TYR A N 1
ATOM 795 C CA . TYR A 1 98 ? -1.328 1.286 11.616 1.00 98.12 98 TYR A CA 1
ATOM 796 C C . TYR A 1 98 ? -0.238 0.620 12.450 1.00 98.12 98 TYR A C 1
ATOM 798 O O . TYR A 1 98 ? -0.112 0.914 13.638 1.00 98.12 98 TYR A O 1
ATOM 806 N N . LYS A 1 99 ? 0.542 -0.266 11.844 1.00 98.12 99 LYS A N 1
ATOM 807 C CA . LYS A 1 99 ? 1.654 -0.962 12.481 1.00 98.12 99 LYS A CA 1
ATOM 808 C C . LYS A 1 99 ? 2.935 -0.691 11.712 1.00 98.12 99 LYS A C 1
ATOM 810 O O . LYS A 1 99 ? 2.951 -0.791 10.488 1.00 98.12 99 LYS A O 1
ATOM 815 N N . ASP A 1 100 ? 3.995 -0.385 12.439 1.00 97.12 100 ASP A N 1
ATOM 816 C CA . ASP A 1 100 ? 5.357 -0.281 11.927 1.00 97.12 100 ASP A CA 1
ATOM 817 C C . ASP A 1 100 ? 6.330 -1.016 12.867 1.00 97.12 100 ASP A C 1
ATOM 819 O O . ASP A 1 100 ? 5.918 -1.753 13.768 1.00 97.12 100 ASP A O 1
ATOM 823 N N . GLN A 1 101 ? 7.630 -0.816 12.658 1.00 96.12 101 GLN A N 1
ATOM 824 C CA . GLN A 1 101 ? 8.694 -1.416 13.466 1.00 96.12 101 GLN A CA 1
ATOM 825 C C . GLN A 1 101 ? 8.693 -0.992 14.947 1.00 96.12 101 GLN A C 1
ATOM 827 O O . GLN A 1 101 ? 9.339 -1.637 15.772 1.00 96.12 101 GLN A O 1
ATOM 832 N N . PHE A 1 102 ? 8.008 0.100 15.298 1.00 96.38 102 PHE A N 1
ATOM 833 C CA . PHE A 1 102 ? 7.982 0.656 16.650 1.00 96.38 102 PHE A CA 1
ATOM 834 C C . PHE A 1 102 ? 6.744 0.236 17.441 1.00 96.38 102 PHE A C 1
ATOM 836 O O . PHE A 1 102 ? 6.758 0.292 18.673 1.00 96.38 102 PHE A O 1
ATOM 843 N N . GLY A 1 103 ? 5.683 -0.202 16.766 1.00 96.94 103 GLY A N 1
ATOM 844 C CA . GLY A 1 103 ? 4.493 -0.717 17.422 1.00 96.94 103 GLY A CA 1
ATOM 845 C C . GLY A 1 103 ? 3.245 -0.662 16.555 1.00 96.94 103 GLY A C 1
ATOM 846 O O . GLY A 1 103 ? 3.286 -0.406 15.354 1.00 96.94 103 GLY A O 1
ATOM 847 N N . GLU A 1 104 ? 2.113 -0.915 17.203 1.00 97.88 104 GLU A N 1
ATOM 848 C CA . GLU A 1 104 ? 0.788 -0.849 16.601 1.00 97.88 104 GLU A CA 1
ATOM 849 C C . GLU A 1 104 ? -0.013 0.299 17.218 1.00 97.88 104 GLU A C 1
ATOM 851 O O . GLU A 1 104 ? -0.013 0.505 18.434 1.00 97.88 104 GLU A O 1
ATOM 856 N N . TYR A 1 105 ? -0.693 1.058 16.364 1.00 97.25 105 TYR A N 1
ATOM 857 C CA . TYR A 1 105 ? -1.384 2.287 16.713 1.00 97.25 105 TYR A CA 1
ATOM 858 C C . TYR A 1 105 ? -2.817 2.251 16.187 1.00 97.25 105 TYR A C 1
ATOM 860 O O . TYR A 1 105 ? -3.055 2.019 15.001 1.00 97.25 105 TYR A O 1
ATOM 868 N N . GLN A 1 106 ? -3.772 2.558 17.060 1.00 97.62 106 GLN A N 1
ATOM 869 C CA . GLN A 1 106 ? -5.168 2.734 16.678 1.00 97.62 106 GLN A CA 1
ATOM 870 C C . GLN A 1 106 ? -5.366 4.108 16.023 1.00 97.62 106 GLN A C 1
ATOM 872 O O . GLN A 1 106 ? -4.995 5.137 16.592 1.00 97.62 106 GLN A O 1
ATOM 877 N N . LEU A 1 107 ? -5.973 4.138 14.838 1.00 96.12 107 LEU A N 1
ATOM 878 C CA . LEU A 1 107 ? -6.392 5.368 14.171 1.00 96.12 107 LEU A CA 1
ATOM 879 C C . LEU A 1 107 ? -7.770 5.802 14.686 1.00 96.12 107 LEU A C 1
ATOM 881 O O . LEU A 1 107 ? -8.616 4.973 15.034 1.00 96.12 107 LEU A O 1
ATOM 885 N N . ASP A 1 108 ? -8.011 7.114 14.710 1.00 94.88 108 ASP A N 1
ATOM 886 C CA . ASP A 1 108 ? -9.317 7.667 15.074 1.00 94.88 108 ASP A CA 1
ATOM 887 C C . ASP A 1 108 ? -10.385 7.226 14.069 1.00 94.88 108 ASP A C 1
ATOM 889 O O . ASP A 1 108 ? -10.298 7.554 12.891 1.00 94.88 108 ASP A O 1
ATOM 893 N N . SER A 1 109 ? -11.418 6.525 14.537 1.00 91.06 109 SER A N 1
ATOM 894 C CA . SER A 1 109 ? -12.457 5.940 13.675 1.00 91.06 109 SER A CA 1
ATOM 895 C C . SER A 1 109 ? -13.165 6.929 12.740 1.00 91.06 109 SER A C 1
ATOM 897 O O . SER A 1 109 ? -13.612 6.524 11.669 1.00 91.06 109 SER A O 1
ATOM 899 N N . LYS A 1 110 ? -13.273 8.214 13.107 1.00 93.06 110 LYS A N 1
ATOM 900 C CA . LYS A 1 110 ? -13.987 9.227 12.313 1.00 93.06 110 LYS A CA 1
ATOM 901 C C . LYS A 1 110 ? -13.083 9.938 11.316 1.00 93.06 110 LYS A C 1
ATOM 903 O O . LYS A 1 110 ? -13.580 10.408 10.303 1.00 93.06 110 LYS A O 1
ATOM 908 N N . LYS A 1 111 ? -11.789 10.041 11.620 1.00 95.12 111 LYS A N 1
ATOM 909 C CA . LYS A 1 111 ? -10.795 10.785 10.833 1.00 95.12 111 LYS A CA 1
ATOM 910 C C . LYS A 1 111 ? -9.642 9.904 10.362 1.00 95.12 111 LYS A C 1
ATOM 912 O O . LYS A 1 111 ? -8.506 10.361 10.233 1.00 95.12 111 LYS A O 1
ATOM 917 N N . TRP A 1 112 ? -9.862 8.597 10.252 1.00 95.69 112 TRP A N 1
ATOM 918 C CA . TRP A 1 112 ? -8.766 7.649 10.062 1.00 95.69 112 TRP A CA 1
ATOM 919 C C . TRP A 1 112 ? -8.047 7.885 8.728 1.00 95.69 112 TRP A C 1
ATOM 921 O O . TRP A 1 112 ? -6.827 7.762 8.702 1.00 95.69 112 TRP A O 1
ATOM 931 N N . LYS A 1 113 ? -8.766 8.290 7.667 1.00 96.31 113 LYS A N 1
ATOM 932 C CA . LYS A 1 113 ? -8.182 8.589 6.349 1.00 96.31 113 LYS A CA 1
ATOM 933 C C . LYS A 1 113 ? -7.226 9.778 6.435 1.00 96.31 113 LYS A C 1
ATOM 935 O O . LYS A 1 113 ? -6.083 9.669 6.009 1.00 96.31 113 LYS A O 1
ATOM 940 N N . GLU A 1 114 ? -7.638 10.870 7.079 1.00 96.19 114 GLU A N 1
ATOM 941 C CA . GLU A 1 114 ? -6.811 12.071 7.249 1.00 96.19 114 GLU A CA 1
ATOM 942 C C . GLU A 1 114 ? -5.656 11.864 8.232 1.00 96.19 114 GLU A C 1
ATOM 944 O O . GLU A 1 114 ? -4.605 12.490 8.109 1.00 96.19 114 GLU A O 1
ATOM 949 N N . ASN A 1 115 ? -5.837 11.016 9.248 1.00 95.38 115 ASN A N 1
ATOM 950 C CA . ASN A 1 115 ? -4.741 10.641 10.141 1.00 95.38 115 ASN A CA 1
ATOM 951 C C . ASN A 1 115 ? -3.712 9.776 9.415 1.00 95.38 115 ASN A C 1
ATOM 953 O O . ASN A 1 115 ? -2.513 9.946 9.627 1.00 95.38 115 ASN A O 1
ATOM 957 N N . LEU A 1 116 ? -4.180 8.848 8.580 1.00 96.31 116 LEU A N 1
ATOM 958 C CA . LEU A 1 116 ? -3.328 7.953 7.818 1.00 96.31 116 LEU A CA 1
ATOM 959 C C . LEU A 1 116 ? -2.569 8.700 6.717 1.00 96.31 116 LEU A C 1
ATOM 961 O O . LEU A 1 116 ? -1.369 8.497 6.598 1.00 96.31 116 LEU A O 1
ATOM 965 N N . SER A 1 117 ? -3.210 9.639 6.013 1.00 94.81 117 SER A N 1
ATOM 966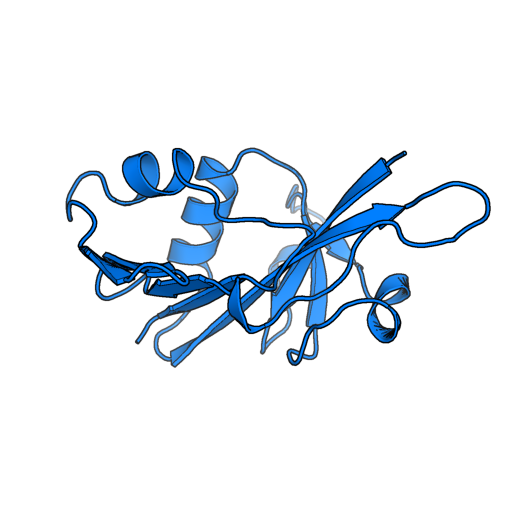 C CA . SER A 1 117 ? -2.575 10.468 4.972 1.00 94.81 117 SER A CA 1
ATOM 967 C C . SER A 1 117 ? -1.505 11.432 5.505 1.00 94.81 117 SER A C 1
ATOM 969 O O . SER A 1 117 ? -0.859 12.138 4.741 1.00 94.81 117 SER A O 1
ATOM 971 N N . ARG A 1 118 ? -1.354 11.538 6.831 1.00 94.19 118 ARG A N 1
ATOM 972 C CA . ARG A 1 118 ? -0.287 12.303 7.501 1.00 94.19 118 ARG A CA 1
ATOM 973 C C . ARG A 1 118 ? 0.851 11.413 7.997 1.00 94.19 118 ARG A C 1
ATOM 975 O O . ARG A 1 118 ? 1.813 11.921 8.570 1.00 94.19 118 ARG A O 1
ATOM 982 N N . ARG A 1 119 ? 0.720 10.094 7.850 1.00 95.00 119 ARG A N 1
ATOM 983 C CA . ARG A 1 119 ? 1.737 9.097 8.189 1.00 95.00 119 ARG A CA 1
ATOM 984 C C . ARG A 1 119 ? 2.421 8.624 6.915 1.00 95.00 119 ARG A C 1
ATOM 986 O O . ARG A 1 119 ? 1.883 8.740 5.823 1.00 95.00 119 ARG A O 1
ATOM 993 N N . THR A 1 120 ? 3.601 8.040 7.069 1.00 94.25 120 THR A N 1
ATOM 994 C CA . THR A 1 120 ? 4.280 7.363 5.965 1.00 94.25 120 THR A CA 1
ATOM 995 C C . THR A 1 120 ? 3.523 6.087 5.606 1.00 94.25 120 THR A C 1
ATOM 997 O O . THR A 1 120 ? 3.591 5.112 6.351 1.00 94.25 120 THR A O 1
ATOM 1000 N N . ILE A 1 121 ? 2.816 6.092 4.477 1.00 94.69 121 ILE A N 1
ATOM 1001 C CA . ILE A 1 121 ? 2.149 4.899 3.928 1.00 94.69 121 ILE A CA 1
ATOM 1002 C C . ILE A 1 121 ? 2.933 4.250 2.785 1.00 94.69 121 ILE A C 1
ATOM 1004 O O . ILE A 1 121 ? 2.778 3.066 2.533 1.00 94.69 121 ILE A O 1
ATOM 1008 N N . ALA A 1 122 ? 3.820 5.007 2.140 1.00 93.19 122 ALA A N 1
ATOM 1009 C CA . ALA A 1 122 ? 4.677 4.538 1.065 1.00 93.19 122 ALA A CA 1
ATOM 1010 C C . ALA A 1 122 ? 6.146 4.740 1.452 1.00 93.19 122 ALA A C 1
ATOM 1012 O O . ALA A 1 122 ? 6.511 5.731 2.088 1.00 93.19 122 ALA A O 1
ATOM 1013 N N . SER A 1 123 ? 7.001 3.790 1.086 1.00 93.88 123 SER A N 1
ATOM 1014 C CA . SER A 1 123 ? 8.424 3.825 1.411 1.00 93.88 123 SER A CA 1
ATOM 1015 C C . SER A 1 123 ? 9.235 3.168 0.309 1.00 93.88 123 SER A C 1
ATOM 1017 O O . SER A 1 123 ? 8.815 2.175 -0.277 1.00 93.88 123 SER A O 1
ATOM 1019 N N . LYS A 1 124 ? 10.434 3.702 0.076 1.00 94.31 124 LYS A N 1
ATOM 1020 C CA . LYS A 1 124 ? 11.458 3.062 -0.761 1.00 94.31 124 LYS A CA 1
ATOM 1021 C C . LYS A 1 124 ? 12.309 2.040 -0.025 1.00 94.31 124 LYS A C 1
ATOM 1023 O O . LYS A 1 124 ? 13.132 1.365 -0.628 1.00 94.31 124 LYS A O 1
ATOM 1028 N N . ARG A 1 125 ? 12.159 2.004 1.300 1.00 95.31 125 ARG A N 1
ATOM 1029 C CA . ARG A 1 125 ? 12.914 1.135 2.199 1.00 95.31 125 ARG A CA 1
ATOM 1030 C C . ARG A 1 125 ? 12.166 -0.139 2.544 1.00 95.31 125 ARG A C 1
ATOM 1032 O O . ARG A 1 125 ? 12.777 -1.065 3.036 1.00 95.31 125 ARG A O 1
ATOM 1039 N N . SER A 1 126 ? 10.854 -0.194 2.349 1.00 96.50 126 SER A N 1
ATOM 1040 C CA . SER A 1 126 ? 10.069 -1.355 2.760 1.00 96.50 126 SER A CA 1
ATOM 1041 C C . SER A 1 126 ? 8.697 -1.378 2.110 1.00 96.50 126 SER A C 1
ATOM 1043 O O . SER A 1 126 ? 8.111 -0.325 1.846 1.00 96.50 126 SER A O 1
ATOM 1045 N N . VAL A 1 127 ? 8.173 -2.582 1.889 1.00 97.88 127 VAL A N 1
ATOM 1046 C CA . VAL A 1 127 ? 6.782 -2.780 1.470 1.00 97.88 127 VAL A CA 1
ATOM 1047 C C . VAL A 1 127 ? 5.838 -2.355 2.593 1.00 97.88 127 VAL A C 1
ATOM 1049 O O . VAL A 1 127 ? 6.043 -2.667 3.770 1.00 97.88 127 VAL A O 1
ATOM 1052 N N . THR A 1 128 ? 4.780 -1.646 2.216 1.00 98.38 128 THR A N 1
ATOM 1053 C CA . THR A 1 128 ? 3.628 -1.410 3.084 1.00 98.38 128 THR A CA 1
ATOM 1054 C C . THR A 1 128 ? 2.477 -2.293 2.636 1.00 98.38 128 THR A C 1
ATOM 1056 O O . THR A 1 128 ? 2.089 -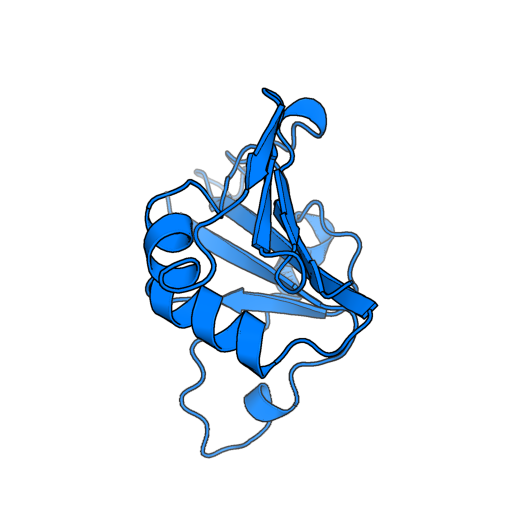2.271 1.472 1.00 98.38 128 THR A O 1
ATOM 1059 N N . THR A 1 129 ? 1.932 -3.081 3.557 1.00 98.38 129 THR A N 1
ATOM 1060 C CA . THR A 1 129 ? 0.825 -3.999 3.292 1.00 98.38 129 THR A CA 1
ATOM 1061 C C . THR A 1 129 ? -0.466 -3.431 3.863 1.00 98.38 129 THR A C 1
ATOM 1063 O O . THR A 1 129 ? -0.613 -3.272 5.076 1.00 98.38 129 THR A O 1
ATOM 1066 N N . PHE A 1 130 ? -1.428 -3.158 2.995 1.00 98.31 130 PHE A N 1
ATOM 1067 C CA . PHE A 1 130 ? -2.798 -2.835 3.357 1.00 98.31 130 PHE A CA 1
ATOM 1068 C C . PHE A 1 130 ? -3.616 -4.119 3.430 1.00 98.31 130 PHE A C 1
ATOM 1070 O O . PHE A 1 130 ? -3.553 -4.956 2.530 1.00 98.31 130 PHE A O 1
ATOM 1077 N N . VAL A 1 131 ? -4.403 -4.267 4.490 1.00 98.00 131 VAL A N 1
ATOM 1078 C CA . VAL A 1 131 ? -5.303 -5.408 4.700 1.00 98.00 131 VAL A CA 1
ATOM 1079 C C . VAL A 1 131 ? -6.696 -4.916 5.071 1.00 98.00 131 VAL A C 1
ATOM 1081 O O . VAL A 1 131 ? -6.840 -3.864 5.702 1.00 98.00 131 VAL A O 1
ATOM 1084 N N . LYS A 1 132 ? -7.734 -5.681 4.731 1.00 96.44 132 LYS A N 1
ATOM 1085 C CA . LYS A 1 132 ? -9.115 -5.400 5.157 1.00 96.44 132 LYS A CA 1
ATOM 1086 C C . LYS A 1 132 ? -9.722 -6.622 5.851 1.00 96.44 132 LYS A C 1
ATOM 1088 O O . LYS A 1 132 ? -10.535 -7.333 5.270 1.00 96.44 132 LYS A O 1
ATOM 1093 N N . SER A 1 133 ? -9.296 -6.882 7.089 1.00 88.88 133 SER A N 1
ATOM 1094 C CA . SER A 1 133 ? -9.643 -8.082 7.878 1.00 88.88 133 SER A CA 1
ATOM 1095 C C . SER A 1 133 ? -9.786 -7.806 9.364 1.00 88.88 133 SER A C 1
ATOM 1097 O O . SER A 1 133 ? -9.012 -6.955 9.849 1.00 88.88 133 SER A O 1
#

Solvent-accessible surface area (backbone atoms only — not comparable to full-atom values): 7549 Å² total; per-residue (Å²): 120,51,80,42,40,33,36,23,23,81,61,78,68,68,66,78,75,43,95,85,52,85,61,58,59,45,85,27,64,92,48,52,92,80,46,96,68,88,47,84,40,41,28,32,50,66,82,54,60,56,58,54,53,50,49,49,67,71,68,53,50,84,71,36,54,38,39,27,34,31,47,31,42,42,75,95,81,42,68,72,41,51,81,38,76,74,63,27,32,43,36,28,71,63,74,35,34,44,30,45,72,89,48,77,44,81,46,55,88,92,50,35,63,68,57,49,52,75,46,90,65,65,31,42,47,16,53,20,37,39,34,25,102

Sequence (133 aa):
MTSHYFIATMRPISEFHEEENNAPFISGEAYKEELPFTMPYVYEVGGDDIEFISFLDDFMQLGDVVEQYIYEEGRNGIALSENFPEEARTINLLNKTYKDQFGEYQLDSKKWKENLSRRTIASKRSVTTFVKS

Radius of gyration: 14.56 Å; Cα contacts (8 Å, |Δi|>4): 258; chains: 1; bounding box: 36×23×39 Å

pLDDT: mean 90.53, std 10.16, range [52.84, 98.38]

Secondary structure (DSSP, 8-state):
-EEEEEEEESS--GGGG-TT---SEEE-GGGTTTS---SSEEEEE-S-HHHHHHHHHHHPPTT-EEEEEEEEE-GGG-B-----GGG-EEEETTTTEEEETTEEEEPPTTSHHHHHTTS----SSS-EEEE--

Nearest PDB structures (foldseek):
  5dlj-assembly1_E  TM=4.262E-01  e=1.495E+00  Escherichia coli K-12
  8bas-assembly1_A  TM=2.903E-01  e=6.014E+00  Escherichia coli

Mean predicted aligned error: 4.49 Å